Protein AF-A0A6I8TRF9-F1 (afdb_monomer_lite)

Structure (mmCIF, N/CA/C/O backbone):
data_AF-A0A6I8TRF9-F1
#
_entry.id   AF-A0A6I8TRF9-F1
#
loop_
_atom_site.group_PDB
_atom_site.id
_atom_site.type_symbol
_atom_site.label_atom_id
_atom_site.label_alt_id
_atom_site.label_comp_id
_atom_site.label_asym_id
_atom_site.label_entity_id
_atom_site.label_seq_id
_atom_site.pdbx_PDB_ins_code
_atom_site.Cartn_x
_atom_site.Cartn_y
_atom_site.Cartn_z
_atom_site.occupancy
_atom_site.B_iso_or_equiv
_atom_site.auth_seq_id
_atom_site.auth_comp_id
_atom_site.auth_asym_id
_atom_site.auth_atom_id
_atom_site.pdbx_PDB_model_num
ATOM 1 N N . MET A 1 1 ? 12.094 -0.827 -7.974 1.00 93.81 1 MET A N 1
ATOM 2 C CA . MET A 1 1 ? 11.101 -0.327 -6.999 1.00 93.81 1 MET A CA 1
ATOM 3 C C . MET A 1 1 ? 11.260 -1.067 -5.680 1.00 93.81 1 MET A C 1
ATOM 5 O O . MET A 1 1 ? 11.714 -2.208 -5.694 1.00 93.81 1 MET A O 1
ATOM 9 N N . LYS A 1 2 ? 10.928 -0.463 -4.531 1.00 94.44 2 LYS A N 1
ATOM 10 C CA . LYS A 1 2 ? 10.896 -1.173 -3.236 1.00 94.44 2 LYS A CA 1
ATOM 11 C C . LYS A 1 2 ? 9.636 -0.826 -2.451 1.00 94.44 2 LYS A C 1
ATOM 13 O O . LYS A 1 2 ? 9.185 0.314 -2.482 1.00 94.44 2 LYS A O 1
ATOM 18 N N . ALA A 1 3 ? 9.119 -1.787 -1.691 1.00 96.31 3 ALA A N 1
ATOM 19 C CA . ALA A 1 3 ? 7.962 -1.589 -0.828 1.00 96.31 3 ALA A CA 1
ATOM 20 C C . ALA A 1 3 ? 8.221 -2.108 0.592 1.00 96.31 3 ALA A C 1
ATOM 22 O O . ALA A 1 3 ? 8.790 -3.185 0.780 1.00 96.31 3 ALA A O 1
ATOM 23 N N . ILE A 1 4 ? 7.765 -1.356 1.595 1.00 97.81 4 ILE A N 1
ATOM 24 C CA . ILE A 1 4 ? 7.613 -1.842 2.969 1.0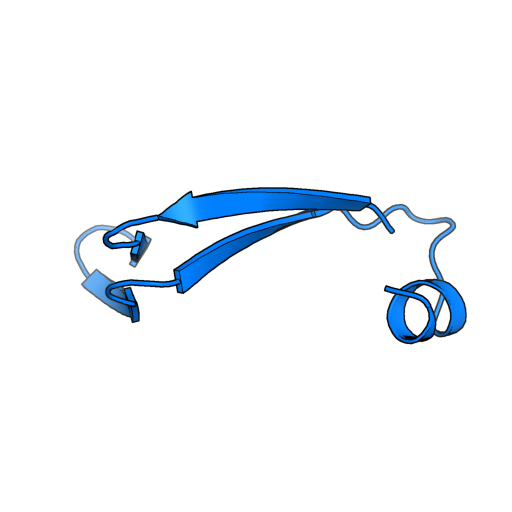0 97.81 4 ILE A CA 1
ATOM 25 C C . ILE A 1 4 ? 6.133 -2.147 3.174 1.00 97.81 4 ILE A C 1
ATOM 27 O O . ILE A 1 4 ? 5.291 -1.254 3.088 1.00 97.81 4 ILE A O 1
ATOM 31 N N . ILE A 1 5 ? 5.826 -3.412 3.457 1.00 97.62 5 ILE A N 1
ATOM 32 C CA . ILE A 1 5 ? 4.456 -3.890 3.642 1.00 97.62 5 ILE A CA 1
ATOM 33 C C . ILE A 1 5 ? 4.187 -4.084 5.130 1.00 97.62 5 ILE A C 1
ATOM 35 O O . ILE A 1 5 ? 4.883 -4.836 5.813 1.00 97.62 5 ILE A O 1
ATOM 39 N N . GLN A 1 6 ? 3.135 -3.441 5.629 1.00 98.38 6 GLN A N 1
ATOM 40 C CA . GLN A 1 6 ? 2.693 -3.566 7.012 1.00 98.38 6 GLN A CA 1
ATOM 41 C C . GLN A 1 6 ? 1.288 -4.157 7.050 1.00 98.38 6 GLN A C 1
ATOM 43 O O . GLN A 1 6 ? 0.340 -3.564 6.542 1.00 98.38 6 GLN A O 1
ATOM 48 N N . ARG A 1 7 ? 1.128 -5.319 7.689 1.00 98.44 7 ARG A N 1
ATOM 49 C CA . ARG A 1 7 ? -0.202 -5.855 7.992 1.00 98.44 7 ARG A CA 1
ATOM 50 C C . ARG A 1 7 ? -0.826 -5.040 9.116 1.00 98.44 7 ARG A C 1
ATOM 52 O O . ARG A 1 7 ? -0.273 -4.989 10.212 1.00 98.44 7 ARG A O 1
ATOM 59 N N . VAL A 1 8 ? -1.990 -4.457 8.857 1.00 98.31 8 VAL A N 1
ATOM 60 C CA . VAL A 1 8 ? -2.657 -3.531 9.775 1.00 98.31 8 VAL A CA 1
ATOM 61 C C . VAL A 1 8 ? -4.085 -3.971 10.082 1.00 98.31 8 VAL A C 1
ATOM 63 O O . VAL A 1 8 ? -4.768 -4.583 9.258 1.00 98.31 8 VAL A O 1
ATOM 66 N N . SER A 1 9 ? -4.544 -3.655 11.291 1.00 98.44 9 SER A N 1
ATOM 67 C CA . SER A 1 9 ? -5.967 -3.697 11.645 1.00 98.44 9 SER A CA 1
ATOM 68 C C . SER A 1 9 ? -6.717 -2.441 11.188 1.00 98.44 9 SER A C 1
ATOM 70 O O . SER A 1 9 ? -7.928 -2.518 11.004 1.00 98.44 9 SER A O 1
ATOM 72 N N . ALA A 1 10 ? -6.004 -1.319 11.020 1.00 98.25 10 ALA A N 1
ATOM 73 C CA . ALA A 1 10 ? -6.462 -0.054 10.448 1.00 98.25 10 ALA A CA 1
ATOM 74 C C . ALA A 1 10 ? -5.263 0.808 10.006 1.00 98.25 10 ALA A C 1
ATOM 76 O O . ALA A 1 10 ? -4.198 0.738 10.622 1.00 98.25 10 ALA A O 1
ATOM 77 N N . ALA A 1 11 ? -5.440 1.651 8.984 1.00 98.50 11 ALA A N 1
ATOM 78 C CA . ALA A 1 11 ? -4.489 2.702 8.598 1.00 98.50 11 ALA A CA 1
ATOM 79 C C . ALA A 1 11 ? -5.225 3.915 8.007 1.00 98.50 11 ALA A C 1
ATOM 81 O O . ALA A 1 11 ? -6.336 3.779 7.496 1.00 98.50 11 ALA A O 1
ATOM 82 N N . LYS A 1 12 ? -4.628 5.109 8.083 1.00 98.12 12 LYS A N 1
ATOM 83 C CA . LYS A 1 12 ? -5.199 6.340 7.516 1.00 98.12 12 LYS A CA 1
ATOM 84 C C . LYS A 1 12 ? -4.126 7.337 7.099 1.00 98.12 12 LYS A C 1
ATOM 86 O O . LYS A 1 12 ? -3.040 7.340 7.676 1.00 98.12 12 LYS A O 1
ATOM 91 N N . VAL A 1 13 ? -4.472 8.203 6.152 1.00 98.25 13 VAL A N 1
ATOM 92 C CA . VAL A 1 13 ? -3.655 9.338 5.712 1.00 98.25 13 VAL A CA 1
ATOM 93 C C . VAL A 1 13 ? -4.398 10.630 6.026 1.00 98.25 13 VAL A C 1
ATOM 95 O O . VAL A 1 13 ? -5.571 10.783 5.679 1.00 98.25 13 VAL A O 1
ATOM 98 N N . THR A 1 14 ? -3.708 11.557 6.682 1.00 98.19 14 THR A N 1
ATOM 99 C CA . THR A 1 14 ? -4.208 12.896 7.008 1.00 98.19 14 THR A CA 1
ATOM 100 C C . THR A 1 14 ? -3.250 13.952 6.472 1.00 98.19 14 THR A C 1
ATOM 102 O O . THR A 1 14 ? -2.034 13.762 6.541 1.00 98.19 14 THR A O 1
ATOM 105 N N . VAL A 1 15 ? -3.782 15.068 5.975 1.00 98.31 15 VAL A N 1
ATOM 106 C CA . VAL A 1 15 ? -2.990 16.246 5.586 1.00 98.31 15 VAL A CA 1
ATOM 107 C C . VAL A 1 15 ? -3.425 17.402 6.478 1.00 98.31 15 VAL A C 1
ATOM 109 O O . VAL A 1 15 ? -4.563 17.856 6.416 1.00 98.31 15 VAL A O 1
ATOM 112 N N . GLY A 1 16 ? -2.534 17.826 7.377 1.00 96.69 16 GLY A N 1
ATOM 113 C CA . GLY A 1 16 ? -2.931 18.659 8.512 1.00 96.69 16 GLY A CA 1
ATOM 114 C C . GLY A 1 16 ? -3.904 17.896 9.415 1.00 96.69 16 GLY A C 1
ATOM 115 O O . GLY A 1 16 ? -3.576 16.811 9.896 1.00 96.69 16 GLY A O 1
ATOM 116 N N . GLU A 1 17 ? -5.101 18.447 9.610 1.00 95.69 17 GLU A N 1
ATOM 117 C CA . GLU A 1 17 ? -6.170 17.833 10.413 1.00 95.69 17 GLU A CA 1
ATOM 118 C C . GLU A 1 17 ? -7.235 17.112 9.565 1.00 95.69 17 GLU A C 1
ATOM 120 O O . GLU A 1 17 ? -8.114 16.444 10.111 1.00 95.69 17 GLU A O 1
ATOM 125 N N . GLU A 1 18 ? -7.157 17.198 8.234 1.00 98.06 18 GLU A N 1
ATOM 126 C CA . GLU A 1 18 ? -8.151 16.611 7.336 1.00 98.06 18 GLU A CA 1
ATOM 127 C C . GLU A 1 18 ? -7.834 15.143 7.018 1.00 98.06 18 GLU A C 1
ATOM 129 O O . GLU A 1 18 ? -6.708 14.786 6.656 1.00 98.06 18 GLU A O 1
ATOM 134 N N . LEU A 1 19 ? -8.844 14.276 7.141 1.00 97.69 19 LEU A N 1
ATOM 135 C CA . LEU A 1 19 ? -8.762 12.872 6.744 1.00 97.69 19 LEU A CA 1
ATOM 136 C C . LEU A 1 19 ? -8.903 12.738 5.226 1.00 97.69 19 LEU A C 1
ATOM 138 O O . LEU A 1 19 ? -9.978 12.980 4.689 1.00 97.69 19 LEU A O 1
ATOM 142 N N . ILE A 1 20 ? -7.850 12.259 4.563 1.00 98.44 20 ILE A N 1
ATOM 143 C CA . ILE A 1 20 ? -7.855 12.037 3.111 1.00 98.44 20 ILE A CA 1
ATOM 144 C C . ILE A 1 20 ? -8.381 10.643 2.773 1.00 98.44 20 ILE A C 1
ATOM 146 O O . ILE A 1 20 ? -9.237 10.481 1.908 1.00 98.44 20 ILE A O 1
ATOM 150 N N . SER A 1 21 ? -7.869 9.615 3.453 1.00 98.12 21 SER A N 1
ATOM 151 C CA . SER A 1 21 ? -8.335 8.241 3.260 1.00 98.12 21 SER A CA 1
ATOM 152 C C . SER A 1 21 ? -8.047 7.363 4.471 1.00 98.12 21 SER A C 1
ATOM 154 O O . SER A 1 21 ? -7.185 7.667 5.304 1.00 98.12 21 SER A O 1
ATOM 156 N N . SER A 1 22 ? -8.774 6.254 4.575 1.00 98.19 22 SER A N 1
ATOM 157 C CA . SER A 1 22 ? -8.527 5.226 5.577 1.00 98.19 22 SER A CA 1
ATOM 158 C C . SER A 1 22 ? -8.931 3.841 5.089 1.00 98.19 22 SER A C 1
ATOM 160 O O . SER A 1 22 ? -9.768 3.681 4.201 1.00 98.19 22 SER A O 1
ATOM 162 N N . ILE A 1 23 ? -8.314 2.835 5.700 1.00 98.38 23 ILE A N 1
ATOM 163 C CA . ILE A 1 23 ? -8.646 1.422 5.556 1.00 98.38 23 ILE A CA 1
ATOM 164 C C . ILE A 1 23 ? -8.791 0.794 6.944 1.00 98.38 23 ILE A C 1
ATOM 166 O O . ILE A 1 23 ? -8.201 1.266 7.920 1.00 98.38 23 ILE A O 1
ATOM 170 N N . VAL A 1 24 ? -9.550 -0.298 7.028 1.00 98.12 24 VAL A N 1
ATOM 171 C CA . VAL A 1 24 ? -9.649 -1.125 8.241 1.00 98.12 24 VAL A CA 1
ATOM 172 C C . VAL A 1 24 ? -8.602 -2.245 8.150 1.00 98.12 24 VAL A C 1
ATOM 174 O O . VAL A 1 24 ? -7.403 -1.980 8.102 1.00 98.12 24 VAL A O 1
ATOM 177 N N . LYS A 1 25 ? -9.010 -3.512 8.083 1.00 98.19 25 LYS A N 1
ATOM 178 C CA . LYS A 1 25 ? -8.077 -4.636 8.036 1.00 98.19 25 LYS A CA 1
ATOM 179 C C . LYS A 1 25 ? -7.472 -4.754 6.641 1.00 98.19 25 LYS A C 1
ATOM 181 O O . LYS A 1 25 ? -8.206 -4.879 5.665 1.00 98.19 25 LYS A O 1
ATOM 186 N N . GLY A 1 26 ? -6.148 -4.771 6.548 1.00 98.25 26 GLY A N 1
ATOM 187 C CA . GLY A 1 26 ? -5.473 -4.857 5.257 1.00 98.25 26 GLY A CA 1
ATOM 188 C C . GLY A 1 26 ? -3.966 -4.680 5.353 1.00 98.25 26 GLY A C 1
ATOM 189 O O . GLY A 1 26 ? -3.343 -5.054 6.351 1.00 98.25 26 GLY A O 1
ATOM 190 N N . LEU A 1 27 ? -3.392 -4.117 4.293 1.00 98.38 27 LEU A N 1
ATOM 191 C CA . LEU A 1 27 ? -1.973 -3.808 4.183 1.00 98.38 27 LEU A CA 1
ATOM 192 C C . LEU A 1 27 ? -1.795 -2.300 3.982 1.00 98.38 27 LEU A C 1
ATOM 194 O O . LEU A 1 27 ? -2.444 -1.712 3.121 1.00 98.38 27 LEU A O 1
ATOM 198 N N . CYS A 1 28 ? -0.906 -1.690 4.762 1.00 98.31 28 CYS A N 1
ATOM 199 C CA . CYS A 1 28 ? -0.354 -0.372 4.468 1.00 98.31 28 CYS A CA 1
ATOM 200 C C . CYS A 1 28 ? 0.964 -0.581 3.717 1.00 98.31 28 CYS A C 1
ATOM 202 O O . CYS A 1 28 ? 1.827 -1.323 4.195 1.00 98.31 28 CYS A O 1
ATOM 204 N N . VAL A 1 29 ? 1.099 0.026 2.540 1.00 97.94 29 VAL A N 1
ATOM 205 C CA . VAL A 1 29 ? 2.263 -0.155 1.668 1.00 97.94 29 VAL A CA 1
ATOM 206 C C . VAL A 1 29 ? 2.962 1.184 1.497 1.00 97.94 29 VAL A C 1
ATOM 208 O O . VAL A 1 29 ? 2.395 2.121 0.940 1.00 97.94 29 VAL A O 1
ATOM 211 N N . LEU A 1 30 ? 4.198 1.270 1.983 1.00 98.12 30 LEU A N 1
ATOM 212 C CA . LEU A 1 30 ? 5.070 2.419 1.757 1.00 98.12 30 LEU A CA 1
ATOM 213 C C . LEU A 1 30 ? 5.960 2.103 0.559 1.00 98.12 30 LEU A C 1
ATOM 215 O O . LEU A 1 30 ? 6.772 1.179 0.630 1.00 98.12 30 LEU A O 1
ATOM 219 N N . ILE A 1 31 ? 5.793 2.843 -0.534 1.00 96.69 31 ILE A N 1
ATOM 220 C CA . ILE A 1 31 ? 6.516 2.608 -1.787 1.00 96.69 31 ILE A CA 1
ATOM 221 C C . ILE A 1 31 ? 7.665 3.609 -1.911 1.00 96.69 31 ILE A C 1
ATOM 223 O O . ILE A 1 31 ? 7.471 4.816 -1.780 1.00 96.69 31 ILE A O 1
ATOM 227 N N . GLY A 1 32 ? 8.861 3.090 -2.174 1.00 96.75 32 GLY A N 1
ATOM 228 C CA . GLY A 1 32 ? 10.043 3.854 -2.550 1.00 96.75 32 GLY A CA 1
ATOM 229 C C . GLY A 1 32 ? 10.383 3.609 -4.016 1.00 96.75 32 GLY A C 1
ATOM 230 O O . GLY A 1 32 ? 10.537 2.459 -4.437 1.00 96.75 32 GLY A O 1
ATOM 231 N N . ILE A 1 33 ? 10.517 4.696 -4.773 1.00 96.31 33 ILE A N 1
ATOM 232 C CA . ILE A 1 33 ? 10.863 4.683 -6.197 1.00 96.31 33 ILE A CA 1
ATOM 233 C C . ILE A 1 33 ? 12.259 5.294 -6.361 1.00 96.31 33 ILE A C 1
ATOM 235 O O . ILE A 1 33 ? 12.524 6.383 -5.850 1.00 96.31 33 ILE A O 1
ATOM 239 N N . SER A 1 34 ? 13.151 4.569 -7.031 1.00 96.25 34 SER A N 1
ATOM 240 C CA . SER A 1 34 ? 14.495 5.005 -7.421 1.00 96.25 34 SER A CA 1
ATOM 241 C C . SER A 1 34 ? 14.483 5.599 -8.829 1.00 96.25 34 SER A C 1
ATOM 243 O O . SER A 1 34 ? 13.614 5.290 -9.637 1.00 96.25 34 SER A O 1
ATOM 245 N N . ASN A 1 35 ? 15.495 6.399 -9.158 1.00 95.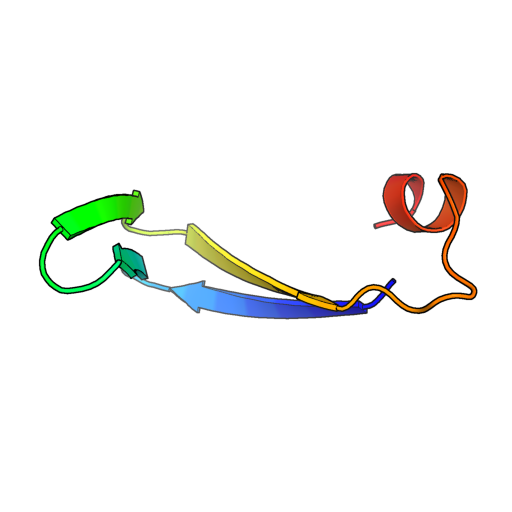88 35 ASN A N 1
ATOM 246 C CA . ASN A 1 35 ? 15.660 6.984 -10.491 1.00 95.88 35 ASN A CA 1
ATOM 247 C C . ASN A 1 35 ? 15.980 5.939 -11.582 1.00 95.88 35 ASN A C 1
ATOM 249 O O . ASN A 1 35 ? 15.926 6.241 -12.769 1.00 95.88 35 ASN A O 1
ATOM 253 N N . GLU A 1 36 ? 16.352 4.729 -11.168 1.00 95.94 36 GLU A N 1
ATOM 254 C CA . GLU A 1 36 ? 16.638 3.578 -12.033 1.00 95.94 36 GLU A CA 1
ATOM 255 C C . GLU A 1 36 ? 15.385 2.730 -12.313 1.00 95.94 36 GLU A C 1
ATOM 257 O O . GLU A 1 36 ? 15.415 1.868 -13.191 1.00 95.94 36 GLU A O 1
ATOM 262 N N . ASP A 1 37 ? 14.292 2.968 -11.579 1.00 94.75 37 ASP A N 1
ATOM 263 C CA . ASP A 1 37 ? 13.060 2.198 -11.716 1.00 94.75 37 ASP A 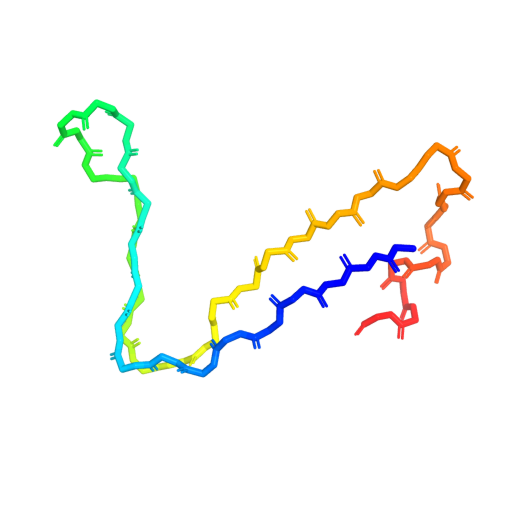CA 1
ATOM 264 C C . ASP A 1 37 ? 12.323 2.570 -13.007 1.00 94.75 37 ASP A C 1
ATOM 266 O O . ASP A 1 37 ? 12.201 3.741 -13.375 1.00 94.75 37 ASP A O 1
ATOM 270 N N . ASN A 1 38 ? 11.782 1.561 -13.681 1.00 95.31 38 ASN A N 1
ATOM 271 C CA . ASN A 1 38 ? 10.983 1.708 -14.891 1.00 95.31 38 ASN A CA 1
ATOM 272 C C . ASN A 1 38 ? 9.650 0.947 -14.773 1.00 95.31 38 ASN A C 1
ATOM 274 O O . ASN A 1 38 ? 9.326 0.366 -13.740 1.00 95.31 38 ASN A O 1
ATOM 278 N N . ALA A 1 39 ? 8.847 0.968 -15.839 1.00 94.00 39 ALA A N 1
ATOM 279 C CA . ALA A 1 39 ? 7.527 0.338 -15.847 1.00 94.00 39 ALA A CA 1
ATOM 280 C C . ALA A 1 39 ? 7.572 -1.175 -15.558 1.00 94.00 39 ALA A C 1
ATOM 282 O O . ALA A 1 39 ? 6.693 -1.682 -14.869 1.00 94.00 39 ALA A O 1
ATOM 283 N N . ASN A 1 40 ? 8.622 -1.885 -15.988 1.00 93.75 40 ASN A N 1
ATOM 284 C CA . ASN A 1 40 ? 8.743 -3.320 -15.719 1.00 93.75 40 ASN A CA 1
ATOM 285 C C . ASN A 1 40 ? 8.941 -3.607 -14.222 1.00 93.75 40 ASN A C 1
ATOM 287 O O . ASN A 1 40 ? 8.505 -4.648 -13.739 1.00 93.75 40 ASN A O 1
ATOM 291 N N . ASP A 1 41 ? 9.578 -2.694 -13.479 1.00 92.56 41 ASP A N 1
ATOM 292 C CA . ASP A 1 41 ? 9.739 -2.824 -12.026 1.00 92.56 41 ASP A CA 1
ATOM 293 C C . ASP A 1 41 ? 8.403 -2.700 -11.285 1.00 92.56 41 ASP A C 1
ATOM 295 O O . ASP A 1 41 ? 8.271 -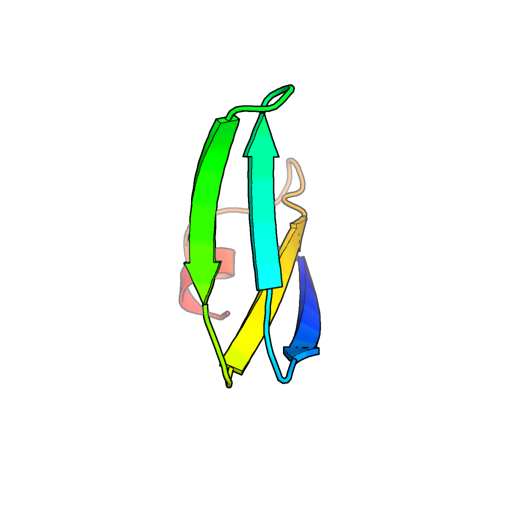3.237 -10.187 1.00 92.56 41 ASP A O 1
ATOM 299 N N . VAL A 1 42 ? 7.429 -1.992 -11.871 1.00 91.50 42 VAL A N 1
ATOM 300 C CA . VAL A 1 42 ? 6.052 -1.918 -11.363 1.00 91.50 42 VAL A CA 1
ATOM 301 C C . VAL A 1 42 ? 5.309 -3.206 -11.682 1.00 91.50 42 VAL A C 1
ATOM 303 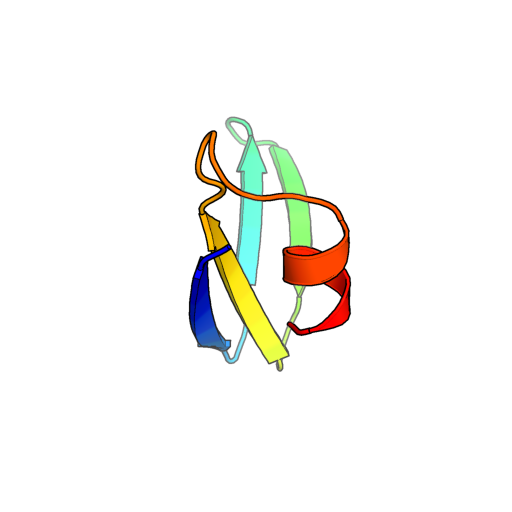O O . VAL A 1 42 ? 4.695 -3.772 -10.790 1.00 91.50 42 VAL A O 1
ATOM 306 N N . ASP A 1 43 ? 5.385 -3.676 -12.930 1.00 91.62 43 ASP A N 1
ATOM 307 C CA . ASP A 1 43 ? 4.656 -4.868 -13.382 1.00 91.62 43 ASP A CA 1
ATOM 308 C C . ASP A 1 43 ? 5.101 -6.149 -12.663 1.00 91.62 43 ASP A C 1
ATOM 310 O O . ASP A 1 43 ? 4.323 -7.093 -12.526 1.00 91.62 43 ASP A O 1
ATOM 314 N N . TRP A 1 44 ? 6.359 -6.203 -12.218 1.00 89.19 44 TRP A N 1
ATOM 315 C CA . TRP A 1 44 ? 6.877 -7.333 -11.451 1.00 89.19 44 TRP A CA 1
ATOM 316 C C . TRP A 1 44 ? 6.436 -7.329 -9.978 1.00 89.19 44 TRP A C 1
ATOM 318 O O . TRP A 1 44 ? 6.484 -8.378 -9.332 1.00 89.19 44 TRP A O 1
ATOM 328 N N . MET A 1 45 ? 6.051 -6.170 -9.435 1.00 84.25 45 MET A N 1
ATOM 329 C CA . MET A 1 45 ? 5.742 -5.981 -8.013 1.00 84.25 45 MET A CA 1
ATOM 330 C C . MET A 1 45 ? 4.293 -6.338 -7.671 1.00 84.25 45 MET A C 1
ATOM 332 O O . MET A 1 45 ? 4.102 -6.943 -6.589 1.00 84.25 45 MET A O 1
#

Foldseek 3Di:
DDKDKDFAQKDFDDDVNHTPDMDGGDIDIDDDDDPPDDPVNVVVD

Secondary structure (DSSP, 8-state):
-EEEEEEES-EEEEETTEEEEEESSEEEEEEE--TT--HHHHHT-

pLDDT: mean 96.37, std 2.87, range [84.25, 98.5]

InterPro domains:
  IPR003732 D-aminoacyl-tRN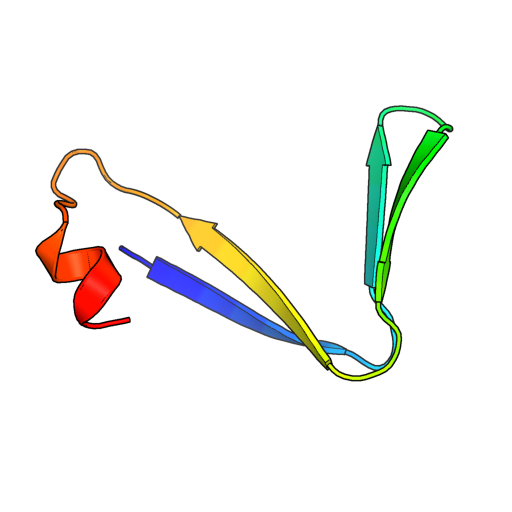A deacylase DTD [PF02580] (2-45)
  IPR023509 D-aminoacyl-tRNA deacylase-like superfamily [G3DSA:3.50.80.10] (1-45)
  IPR023509 D-aminoacyl-tRNA deacylase-like superfamily [SSF69500] (1-45)

Organism: Aedes aegypti (NCBI:txid7159)

Radius of gyration: 13.39 Å; chains: 1; bounding box: 26×26×28 Å

Sequence (45 aa):
MKAIIQRVSAAKVTVGEELISSIVKGLCVLIGISNEDNANDVDWM